Protein AF-A0A1Q8CGF3-F1 (afdb_monomer)

Sequence (90 aa):
MAVRRRTLLKGMLGAGALAGLAGCGSDDGGGGGGGGGGAVTLGSNWSDEVPKNAIAAVMKGYSGGEVRINTVEHNAFQENINSYLQGGPD

Secondary structure (DSSP, 8-state):
----HHHHHHHHTTTTTTTGGGGS-------------SPEEEEE---SHHHHHHHHHHHHT--SS-EEEEE--HHHHHHTHHHHHHS---

Radius of gyration: 23.16 Å; Cα contacts (8 Å, |Δi|>4): 57; chains: 1; bounding box: 38×23×72 Å

Mean predicted aligned error: 15.44 Å

pLDDT: mean 78.8, std 19.44, range [41.5, 97.81]

Organism: NCBI:txid1912961

Nearest PDB structures (foldseek):
  6m5f-assembly1_B  TM=3.549E-01  e=3.492E+00  Pseudomonas aeruginosa PAO1
  3k1p-assembly1_A  TM=3.264E-01  e=5.646E+00  Acinetobacter baylyi ADP1
  3k1m-assembly1_B  TM=3.378E-01  e=5.271E+00  Acinetobacter baylyi ADP1

Solvent-accessible surface area (backbone atoms only — not comparable to full-atom values): 5868 Å² total; per-residue (Å²): 136,82,84,55,68,70,61,57,58,59,59,6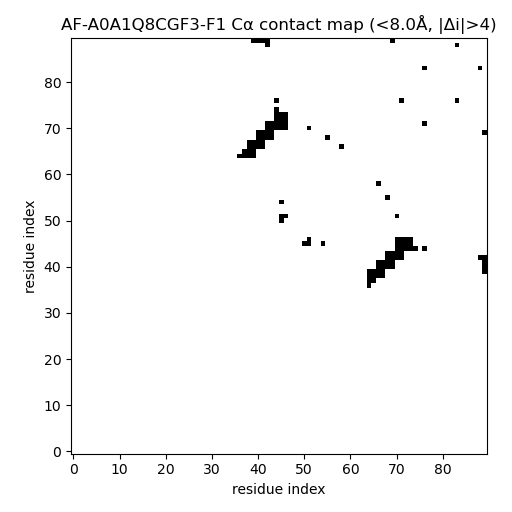2,56,76,83,47,70,82,72,68,54,82,82,74,70,87,79,87,87,80,85,82,83,86,81,69,102,58,69,43,57,39,68,35,46,50,55,55,70,68,57,34,51,49,52,52,54,54,58,70,70,48,84,90,60,53,75,46,75,47,71,37,51,52,64,63,41,64,78,39,43,70,59,43,68,72,69,73,56,89

Structure (mmCIF, N/CA/C/O backbone):
data_AF-A0A1Q8CGF3-F1
#
_entry.id   AF-A0A1Q8CGF3-F1
#
loop_
_atom_site.group_PDB
_atom_site.id
_atom_site.type_symbol
_atom_site.label_atom_id
_atom_site.label_alt_id
_atom_site.label_comp_id
_atom_site.label_asym_id
_atom_site.label_entity_id
_atom_site.label_seq_id
_atom_site.pdbx_PDB_ins_code
_atom_site.Cartn_x
_atom_site.Cartn_y
_atom_site.Cartn_z
_atom_site.occupancy
_atom_site.B_iso_or_equiv
_atom_site.auth_seq_id
_atom_site.auth_comp_id
_atom_site.auth_asym_id
_atom_site.auth_atom_id
_atom_site.pdbx_PDB_model_num
ATOM 1 N N . MET A 1 1 ? -0.889 -7.097 58.285 1.00 44.72 1 MET A N 1
ATOM 2 C CA . MET A 1 1 ? -0.155 -5.931 57.748 1.00 44.72 1 MET A CA 1
ATOM 3 C C . MET A 1 1 ? 0.126 -6.186 56.271 1.00 44.72 1 MET A C 1
ATOM 5 O O . MET A 1 1 ? 1.079 -6.875 55.947 1.00 44.72 1 MET A O 1
ATOM 9 N N . ALA A 1 2 ? -0.767 -5.764 55.372 1.00 56.03 2 ALA A N 1
ATOM 10 C CA . ALA A 1 2 ? -0.597 -6.023 53.942 1.00 56.03 2 ALA A CA 1
ATOM 11 C C . ALA A 1 2 ? 0.319 -4.954 53.335 1.00 56.03 2 ALA A C 1
ATOM 13 O O . ALA A 1 2 ? -0.024 -3.769 53.325 1.00 56.03 2 ALA A O 1
ATOM 14 N N . VAL A 1 3 ? 1.490 -5.373 52.857 1.00 61.06 3 VAL A N 1
ATOM 15 C CA . VAL A 1 3 ? 2.430 -4.518 52.125 1.00 61.06 3 VAL A CA 1
ATOM 16 C C . VAL A 1 3 ? 1.707 -3.953 50.905 1.00 61.06 3 VAL A C 1
ATOM 18 O O . VAL A 1 3 ? 1.267 -4.684 50.017 1.00 61.06 3 VAL A O 1
ATOM 21 N N . ARG A 1 4 ? 1.515 -2.630 50.880 1.00 71.62 4 ARG A N 1
ATOM 22 C CA . ARG A 1 4 ? 0.808 -1.974 49.781 1.00 71.62 4 ARG A CA 1
ATOM 23 C C . ARG A 1 4 ? 1.722 -1.904 48.565 1.00 71.62 4 ARG A C 1
ATOM 25 O O . ARG A 1 4 ? 2.820 -1.361 48.635 1.00 71.62 4 ARG A O 1
ATOM 32 N N . ARG A 1 5 ? 1.204 -2.362 47.423 1.00 69.56 5 ARG A N 1
ATOM 33 C CA . ARG A 1 5 ? 1.843 -2.314 46.093 1.00 69.56 5 ARG A CA 1
ATOM 34 C C . ARG A 1 5 ? 2.441 -0.935 45.771 1.00 69.56 5 ARG A C 1
ATOM 36 O O . ARG A 1 5 ? 3.518 -0.840 45.204 1.00 69.56 5 ARG A O 1
ATOM 43 N N . ARG A 1 6 ? 1.800 0.143 46.235 1.00 69.06 6 ARG A N 1
ATOM 44 C CA . ARG A 1 6 ? 2.284 1.530 46.108 1.00 69.06 6 ARG A CA 1
ATOM 45 C C . ARG A 1 6 ? 3.648 1.790 46.768 1.00 69.06 6 ARG A C 1
ATOM 47 O O . ARG A 1 6 ? 4.391 2.628 46.271 1.00 69.06 6 ARG A O 1
ATOM 54 N N . THR A 1 7 ? 3.972 1.118 47.869 1.00 68.62 7 THR A N 1
ATOM 55 C CA . THR A 1 7 ? 5.265 1.272 48.556 1.00 68.62 7 THR A CA 1
ATOM 56 C C . THR A 1 7 ? 6.378 0.551 47.794 1.00 68.62 7 THR A C 1
ATOM 58 O O . THR A 1 7 ? 7.485 1.067 47.710 1.00 68.62 7 THR A O 1
ATOM 61 N N . LEU A 1 8 ? 6.055 -0.578 47.152 1.00 66.69 8 LEU A N 1
ATOM 62 C CA . LEU A 1 8 ? 6.978 -1.314 46.281 1.00 66.69 8 LEU A CA 1
ATOM 63 C C . LEU A 1 8 ? 7.306 -0.524 45.004 1.00 66.69 8 LEU A C 1
ATOM 65 O O . LEU A 1 8 ? 8.477 -0.368 44.672 1.00 66.69 8 LEU A O 1
ATOM 69 N N . LEU A 1 9 ? 6.298 0.058 44.338 1.00 66.38 9 LEU A N 1
ATOM 70 C CA . LEU A 1 9 ? 6.520 0.852 43.119 1.00 66.38 9 LEU A CA 1
ATOM 71 C C . LEU A 1 9 ? 7.370 2.108 43.373 1.00 66.38 9 LEU A C 1
ATOM 73 O O . LEU A 1 9 ? 8.183 2.477 42.533 1.00 66.38 9 LEU A O 1
ATOM 77 N N . LYS A 1 10 ? 7.224 2.755 44.536 1.00 64.06 10 LYS A N 1
ATOM 78 C CA . LYS A 1 10 ? 8.046 3.922 44.899 1.00 64.06 10 LYS A CA 1
ATOM 79 C C . LYS A 1 10 ? 9.502 3.562 45.215 1.00 64.06 10 LYS A C 1
ATOM 81 O O . LYS A 1 10 ? 10.372 4.396 45.000 1.00 64.06 10 LYS A O 1
ATOM 86 N N . GLY A 1 11 ? 9.773 2.339 45.680 1.00 61.19 11 GLY A N 1
ATOM 87 C CA . GLY A 1 11 ? 11.138 1.852 45.907 1.00 61.19 11 GLY A CA 1
ATOM 88 C C . GLY A 1 11 ? 11.912 1.590 44.611 1.00 61.19 11 GLY A C 1
ATOM 89 O O . GLY A 1 11 ? 13.113 1.831 44.562 1.00 61.19 11 GLY A O 1
ATOM 90 N N . MET A 1 12 ? 11.228 1.172 43.538 1.00 59.88 12 MET A N 1
ATOM 91 C CA . MET A 1 12 ? 11.873 0.862 42.251 1.00 59.88 12 MET A CA 1
ATOM 92 C C . MET A 1 12 ? 12.304 2.096 41.444 1.00 59.88 12 MET A C 1
ATOM 94 O O . MET A 1 12 ? 13.190 1.978 40.604 1.00 59.88 12 MET A O 1
ATOM 98 N N . LEU A 1 13 ? 11.744 3.285 41.700 1.00 60.03 13 LEU A N 1
ATOM 99 C CA . LEU A 1 13 ? 12.161 4.511 41.001 1.00 60.03 13 LEU A CA 1
ATOM 100 C C . LEU A 1 13 ? 13.418 5.177 41.592 1.00 60.03 13 LEU A C 1
ATOM 102 O O . LEU A 1 13 ? 14.021 6.012 40.926 1.00 60.03 13 LEU A O 1
ATOM 106 N N . GLY A 1 14 ? 13.835 4.823 42.812 1.00 58.53 14 GLY A N 1
ATOM 107 C CA . GLY A 1 14 ? 14.921 5.518 43.518 1.00 58.53 14 GLY A CA 1
ATOM 108 C C . GLY A 1 14 ? 16.345 5.149 43.084 1.00 58.53 14 GLY A C 1
ATOM 109 O O . GLY A 1 14 ? 17.268 5.893 43.391 1.00 58.53 14 GLY A O 1
ATOM 110 N N . ALA A 1 15 ? 16.538 4.033 42.371 1.00 57.19 15 ALA A N 1
ATOM 111 C CA . ALA A 1 15 ? 17.871 3.523 42.016 1.00 57.19 15 ALA A CA 1
ATOM 112 C C . ALA A 1 15 ? 18.131 3.390 40.501 1.00 57.19 15 ALA A C 1
ATOM 114 O O . ALA A 1 15 ? 19.250 3.083 40.105 1.00 57.19 15 ALA A O 1
ATOM 115 N N . GLY A 1 16 ? 17.124 3.621 39.648 1.00 55.66 16 GLY A N 1
ATOM 116 C CA . GLY A 1 16 ? 17.219 3.401 38.194 1.00 55.66 16 GLY A CA 1
ATOM 117 C C . GLY A 1 16 ? 16.890 4.613 37.319 1.00 55.66 16 GLY A C 1
ATOM 118 O O . GLY A 1 16 ? 17.009 4.531 36.099 1.00 55.66 16 GLY A O 1
ATOM 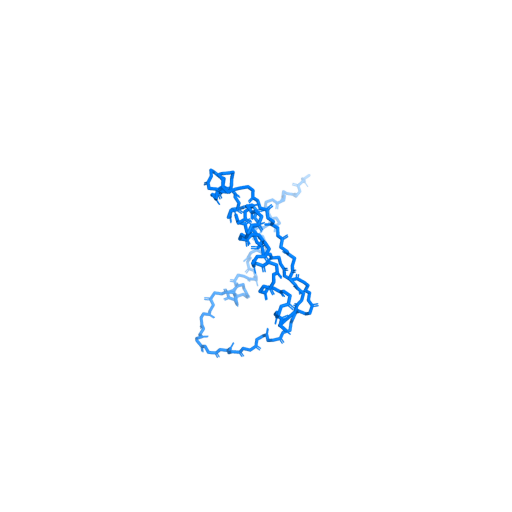119 N N . ALA A 1 17 ? 16.493 5.745 37.907 1.00 58.34 17 ALA A N 1
ATOM 120 C CA . ALA A 1 17 ? 16.004 6.899 37.147 1.00 58.34 17 ALA A CA 1
ATOM 121 C C . ALA A 1 17 ? 17.070 7.591 36.268 1.00 58.34 17 ALA A C 1
ATOM 123 O O . ALA A 1 17 ? 16.710 8.385 35.407 1.00 58.34 17 ALA A O 1
ATOM 124 N N . LEU A 1 18 ? 18.359 7.270 36.427 1.00 57.28 18 LEU A N 1
ATOM 125 C CA . LEU A 1 18 ? 19.441 7.812 35.591 1.00 57.28 18 LEU A CA 1
ATOM 126 C C . LEU A 1 18 ? 19.877 6.875 34.449 1.00 57.28 18 LEU A C 1
ATOM 128 O O . LEU A 1 18 ? 20.617 7.307 33.573 1.00 57.28 18 LEU A O 1
ATOM 132 N N . ALA A 1 19 ? 19.400 5.624 34.409 1.00 60.09 19 ALA A N 1
ATOM 133 C CA . ALA A 1 19 ? 19.708 4.673 33.330 1.00 60.09 19 ALA A CA 1
ATOM 134 C C . ALA A 1 19 ? 18.633 4.637 32.222 1.00 60.09 19 ALA A C 1
ATOM 136 O O . ALA A 1 19 ? 18.843 4.044 31.168 1.00 60.09 19 ALA A O 1
ATOM 137 N 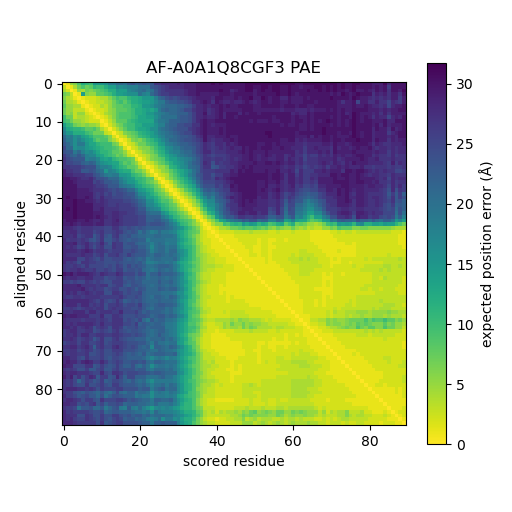N . GLY A 1 20 ? 17.480 5.276 32.443 1.00 56.41 20 GLY A N 1
ATOM 138 C CA . GLY A 1 20 ? 16.362 5.299 31.493 1.00 56.41 20 GLY A CA 1
ATOM 139 C C . GLY A 1 20 ? 16.422 6.411 30.440 1.00 56.41 20 GLY A C 1
ATOM 140 O O . GLY A 1 20 ? 15.581 6.431 29.548 1.00 56.41 20 GLY A O 1
ATOM 141 N N . LEU A 1 21 ? 17.394 7.328 30.514 1.00 54.75 21 LEU A N 1
ATOM 142 C CA . LEU A 1 21 ? 17.548 8.412 29.532 1.00 54.75 21 LEU A CA 1
ATOM 143 C C . LEU A 1 21 ? 18.254 7.977 28.231 1.00 54.75 21 LEU A C 1
ATOM 145 O O . LEU A 1 21 ? 18.354 8.779 27.307 1.00 54.75 21 LEU A O 1
ATOM 149 N N . ALA A 1 22 ? 18.670 6.710 28.104 1.00 58.53 22 ALA A N 1
ATOM 150 C CA . ALA A 1 22 ? 19.272 6.167 26.878 1.00 58.53 22 ALA A CA 1
ATOM 151 C C . ALA A 1 22 ? 18.319 6.135 25.661 1.00 58.53 22 ALA A C 1
ATOM 153 O O . ALA A 1 22 ? 18.752 5.832 24.556 1.00 58.53 22 ALA A O 1
ATOM 154 N N . GLY A 1 23 ? 17.033 6.450 25.846 1.00 53.91 23 GLY A N 1
ATOM 155 C CA . GLY A 1 23 ? 16.059 6.585 24.758 1.00 53.91 23 GLY A CA 1
ATOM 156 C C . GLY A 1 23 ? 15.776 8.022 24.306 1.00 53.91 23 GLY A C 1
ATOM 157 O O . GLY A 1 23 ? 14.943 8.203 23.427 1.00 53.91 23 GLY A O 1
ATOM 158 N N . CYS A 1 24 ? 16.403 9.043 24.907 1.00 58.84 24 CYS A N 1
ATOM 159 C CA . CYS A 1 24 ? 16.113 10.458 24.618 1.00 58.84 24 CYS A CA 1
ATOM 160 C C . CYS A 1 24 ? 17.383 11.317 24.413 1.00 58.84 24 CYS A C 1
ATOM 162 O O . CYS A 1 24 ? 17.352 12.529 24.617 1.00 58.84 24 CYS A O 1
ATOM 164 N N . GLY A 1 25 ? 18.512 10.709 24.034 1.00 45.03 25 GLY A N 1
ATOM 165 C CA . GLY A 1 25 ? 19.735 11.427 23.661 1.00 45.03 25 GLY A CA 1
ATOM 166 C C . GLY A 1 25 ? 19.958 11.377 22.153 1.00 45.03 25 GLY A C 1
ATOM 167 O O . GLY A 1 25 ? 20.423 10.361 21.647 1.00 45.03 25 GLY A O 1
ATOM 168 N N . SER A 1 26 ? 19.582 12.453 21.463 1.00 56.44 26 SER A N 1
ATOM 169 C CA . SER A 1 26 ? 19.950 12.762 20.077 1.00 56.44 26 SER A CA 1
ATOM 170 C C . SER A 1 26 ? 21.449 12.616 19.822 1.00 56.44 26 SER A C 1
ATOM 172 O O . SER A 1 26 ? 22.225 13.026 20.673 1.00 56.44 26 SER A O 1
ATOM 174 N N . ASP A 1 27 ? 21.824 12.146 18.630 1.00 46.97 27 ASP A N 1
ATOM 175 C CA . ASP A 1 27 ? 22.797 12.829 17.765 1.00 46.97 27 ASP A CA 1
ATOM 176 C C . ASP A 1 27 ? 22.731 12.243 16.339 1.00 46.97 27 ASP A C 1
ATOM 178 O O . ASP A 1 27 ? 22.585 11.035 16.135 1.00 46.97 27 ASP A O 1
ATOM 182 N N . ASP A 1 28 ? 22.758 13.142 15.360 1.00 53.12 28 ASP A N 1
ATOM 183 C CA . ASP A 1 28 ? 22.718 12.909 13.922 1.00 53.12 28 ASP A CA 1
ATOM 184 C C . ASP A 1 28 ? 23.755 11.887 13.419 1.00 53.12 28 ASP A C 1
ATOM 186 O O . ASP A 1 28 ? 24.913 11.874 13.829 1.00 53.12 28 ASP A O 1
ATOM 190 N N . GLY A 1 29 ? 23.360 11.101 12.410 1.00 51.03 29 GLY A N 1
ATOM 191 C CA . GLY A 1 29 ? 24.295 10.372 11.549 1.00 51.03 29 GLY A CA 1
ATOM 192 C C . GLY A 1 29 ? 24.547 8.917 11.939 1.00 51.03 29 GLY A C 1
ATOM 193 O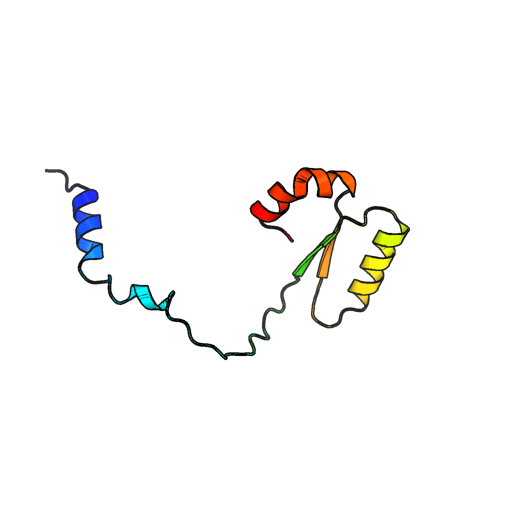 O . GLY A 1 29 ? 25.573 8.565 12.509 1.00 51.03 29 GLY A O 1
ATOM 194 N N . GLY A 1 30 ? 23.653 8.035 11.502 1.00 41.50 30 GLY A N 1
ATOM 195 C CA . GLY A 1 30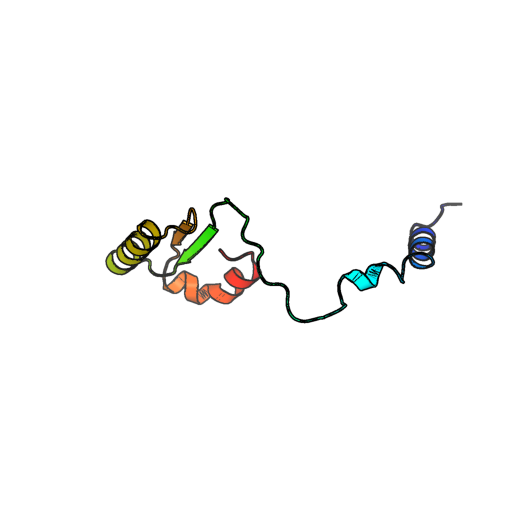 ? 23.864 6.590 11.545 1.00 41.50 30 GLY A CA 1
ATOM 196 C C . GLY A 1 30 ? 23.051 5.907 10.460 1.00 41.50 30 GLY A C 1
ATOM 197 O O . GLY A 1 30 ? 22.021 5.303 10.736 1.00 41.50 30 GLY A O 1
ATOM 198 N N . GLY A 1 31 ? 23.467 6.067 9.204 1.00 44.84 31 GLY A N 1
ATOM 199 C CA . GLY A 1 31 ? 22.871 5.335 8.095 1.00 44.84 31 GLY A CA 1
ATOM 200 C C . GLY A 1 31 ? 23.000 3.819 8.271 1.00 44.84 31 GLY A C 1
ATOM 201 O O . GLY A 1 31 ? 23.988 3.324 8.807 1.00 44.84 31 GLY A O 1
ATOM 202 N N . GLY A 1 32 ? 22.022 3.098 7.723 1.00 47.75 32 GLY A N 1
ATOM 203 C CA . GLY A 1 32 ? 22.199 1.706 7.317 1.00 47.75 32 GLY A CA 1
ATOM 204 C C . GLY A 1 32 ? 21.726 0.659 8.317 1.00 47.75 32 GLY A C 1
ATOM 205 O O . GLY A 1 32 ? 22.529 -0.059 8.898 1.00 47.75 32 GLY A O 1
ATOM 206 N N . GLY A 1 33 ? 20.409 0.487 8.404 1.00 44.28 33 GLY A N 1
ATOM 207 C CA . GLY A 1 33 ? 19.778 -0.755 8.849 1.00 44.28 33 GLY A CA 1
ATOM 208 C C . GLY A 1 33 ? 19.162 -1.504 7.669 1.00 44.28 33 GLY A C 1
ATOM 209 O O . GLY A 1 33 ? 17.959 -1.738 7.651 1.00 44.28 33 GLY A O 1
ATOM 210 N N . GLY A 1 34 ? 19.959 -1.830 6.646 1.00 52.44 34 GLY A N 1
ATOM 211 C CA . GLY A 1 34 ? 19.568 -2.864 5.692 1.00 52.44 34 GLY A CA 1
ATOM 212 C C . GLY A 1 34 ? 19.461 -4.186 6.447 1.00 52.44 34 GLY A C 1
ATOM 213 O O . GLY A 1 34 ? 20.463 -4.665 6.971 1.00 52.44 34 GLY A O 1
ATOM 214 N N . GLY A 1 35 ? 18.257 -4.750 6.549 1.00 49.62 35 GLY A N 1
ATOM 215 C CA . GLY A 1 35 ? 18.066 -6.027 7.234 1.00 49.62 35 GLY A CA 1
ATOM 216 C C . GLY A 1 35 ? 16.688 -6.211 7.848 1.00 49.62 35 GLY A C 1
ATOM 217 O O . GLY A 1 35 ? 16.524 -6.119 9.058 1.00 49.62 35 GLY A O 1
ATOM 218 N N . GLY A 1 36 ? 15.718 -6.562 7.012 1.00 54.03 36 GLY A N 1
ATOM 219 C CA . GLY A 1 36 ? 14.468 -7.175 7.439 1.00 54.03 36 GLY A CA 1
ATOM 220 C C . GLY A 1 36 ? 13.868 -7.907 6.252 1.00 54.03 36 GLY A C 1
ATOM 221 O O . GLY A 1 36 ? 13.051 -7.340 5.547 1.00 54.03 36 GLY A O 1
ATOM 222 N N . GLY A 1 37 ? 14.300 -9.143 5.983 1.00 57.31 37 GLY A N 1
ATOM 223 C CA . GLY A 1 37 ? 13.800 -9.978 4.876 1.00 57.31 37 GLY A CA 1
ATOM 224 C C . GLY A 1 37 ? 12.343 -10.443 5.031 1.00 57.31 37 GLY A C 1
ATOM 225 O O . GLY A 1 37 ? 12.001 -11.527 4.571 1.00 57.31 37 GLY A O 1
ATOM 226 N N . GLY A 1 38 ? 11.510 -9.674 5.734 1.00 74.94 38 GLY A N 1
ATOM 227 C CA . GLY A 1 38 ? 10.080 -9.907 5.873 1.00 74.94 38 GLY A CA 1
ATOM 228 C C . GLY A 1 38 ? 9.309 -9.147 4.802 1.00 74.94 38 GLY A C 1
ATOM 229 O O . GLY A 1 38 ? 9.740 -8.090 4.347 1.00 74.94 38 GLY A O 1
ATOM 230 N N . ALA A 1 39 ? 8.166 -9.691 4.397 1.00 86.38 39 ALA A N 1
ATOM 231 C CA . ALA A 1 39 ? 7.278 -8.984 3.490 1.00 86.38 39 ALA A CA 1
ATOM 232 C C . ALA A 1 39 ? 6.779 -7.684 4.130 1.00 86.38 39 ALA A C 1
ATOM 234 O O . ALA A 1 39 ? 6.329 -7.701 5.277 1.00 86.38 39 ALA A O 1
ATOM 235 N N . VAL A 1 40 ? 6.814 -6.593 3.372 1.00 91.50 40 VAL A N 1
ATOM 236 C CA . VAL A 1 40 ? 6.144 -5.342 3.734 1.00 91.50 40 VAL A CA 1
ATOM 237 C C . VAL A 1 40 ? 4.720 -5.352 3.192 1.00 91.50 40 VAL A C 1
ATOM 239 O O . VAL A 1 40 ? 4.422 -6.020 2.199 1.00 91.50 40 VAL A O 1
ATOM 242 N N . THR A 1 41 ? 3.827 -4.624 3.841 1.00 95.12 41 THR A N 1
ATOM 243 C CA . THR A 1 41 ? 2.464 -4.389 3.366 1.00 95.12 41 THR A CA 1
ATOM 244 C C . THR A 1 41 ? 2.375 -3.045 2.649 1.00 95.12 41 THR A C 1
ATOM 246 O O . THR A 1 41 ? 3.208 -2.166 2.843 1.00 95.12 41 THR A O 1
ATOM 249 N N . LEU A 1 42 ? 1.415 -2.912 1.737 1.00 95.50 42 LEU A N 1
ATOM 250 C CA . LEU A 1 42 ? 1.130 -1.672 1.022 1.00 95.50 42 LEU A CA 1
ATOM 251 C C . LEU A 1 42 ? -0.378 -1.442 0.983 1.00 95.50 42 LEU A C 1
ATOM 253 O O . LEU A 1 42 ? -1.084 -2.098 0.213 1.00 95.50 42 LEU A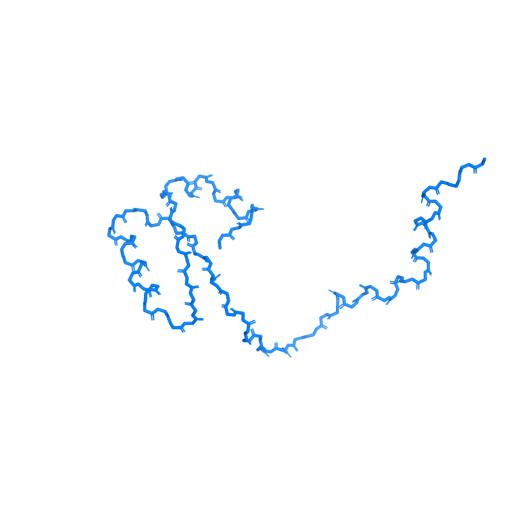 O 1
ATOM 257 N N . GLY A 1 43 ? -0.850 -0.465 1.750 1.00 96.38 43 GLY A N 1
ATOM 258 C CA . GLY A 1 43 ? -2.223 0.021 1.679 1.00 96.38 43 GLY A CA 1
ATOM 259 C C . GLY A 1 43 ? -2.451 0.796 0.383 1.00 96.38 43 GLY A C 1
ATOM 260 O O . GLY A 1 43 ? -1.698 1.710 0.047 1.00 96.38 43 GLY A O 1
ATOM 261 N N . SER A 1 44 ? -3.481 0.431 -0.380 1.00 97.00 44 SER A N 1
ATOM 262 C CA . SER A 1 44 ? -3.770 1.033 -1.684 1.00 97.00 44 SER A CA 1
ATOM 263 C C . SER A 1 44 ? -5.258 1.304 -1.853 1.00 97.00 44 SER A C 1
ATOM 265 O O . SER A 1 44 ? -6.060 0.385 -1.733 1.00 97.00 44 SER A O 1
ATOM 267 N N . ASN A 1 45 ? -5.644 2.536 -2.192 1.00 96.56 45 ASN A N 1
ATOM 268 C CA . ASN A 1 45 ? -7.045 2.863 -2.495 1.00 96.56 45 ASN A CA 1
ATOM 269 C C . ASN A 1 45 ? -7.410 2.696 -3.985 1.00 96.56 45 ASN A C 1
ATOM 271 O O . ASN A 1 45 ? -8.544 2.967 -4.389 1.00 96.56 45 ASN A O 1
ATOM 275 N N . TRP A 1 46 ? -6.443 2.270 -4.804 1.00 96.69 46 TRP A N 1
ATOM 276 C CA . TRP A 1 46 ? -6.579 2.060 -6.243 1.00 96.69 46 TRP A CA 1
ATOM 277 C C . TRP A 1 46 ? -7.364 0.776 -6.514 1.00 96.69 46 TRP A C 1
ATOM 279 O O . TRP A 1 46 ? -6.805 -0.248 -6.896 1.00 96.69 46 TRP A O 1
ATOM 289 N N . SER A 1 47 ? -8.661 0.823 -6.226 1.00 94.88 47 SER A N 1
ATOM 290 C CA . SER A 1 47 ? -9.553 -0.340 -6.213 1.00 94.88 47 SER A CA 1
ATOM 291 C C . SER A 1 47 ? -10.133 -0.694 -7.579 1.00 94.88 47 SER A C 1
ATOM 293 O O . SER A 1 47 ? -10.425 -1.870 -7.812 1.00 94.88 47 SER A O 1
ATOM 295 N N . ASP A 1 48 ? -10.223 0.277 -8.488 1.00 96.88 48 ASP A N 1
ATOM 296 C CA . ASP A 1 48 ? -10.628 0.047 -9.873 1.00 96.88 48 ASP A CA 1
ATOM 297 C C . ASP A 1 48 ? -9.617 -0.834 -10.616 1.00 96.88 48 ASP A C 1
ATOM 299 O O . ASP A 1 48 ? -8.412 -0.783 -10.370 1.00 96.88 48 ASP A O 1
ATOM 303 N N . GLU A 1 49 ? -10.102 -1.622 -11.577 1.00 96.25 49 GLU A N 1
ATOM 304 C CA . GLU A 1 49 ? -9.321 -2.663 -12.254 1.00 96.25 49 GLU A CA 1
ATOM 305 C C . GLU A 1 49 ? -8.012 -2.143 -12.866 1.00 96.25 49 GLU A C 1
ATOM 307 O O . GLU A 1 49 ? -6.943 -2.716 -12.644 1.00 96.25 49 GLU A O 1
ATOM 312 N N . VAL A 1 50 ? -8.078 -1.039 -13.613 1.00 97.75 50 VAL A N 1
ATOM 313 C CA . VAL A 1 50 ? -6.916 -0.471 -14.308 1.00 97.75 50 VAL A CA 1
ATOM 314 C C . VAL A 1 50 ? -5.824 -0.024 -13.326 1.00 97.75 50 VAL A C 1
ATOM 316 O O . VAL A 1 50 ? -4.701 -0.530 -13.434 1.00 97.75 50 VAL A O 1
ATOM 319 N N . PRO A 1 51 ? -6.088 0.876 -12.358 1.00 96.62 51 PRO A N 1
ATOM 320 C CA . PRO A 1 51 ? -5.049 1.311 -11.431 1.00 96.62 51 PRO A CA 1
ATOM 321 C C . PRO A 1 51 ? -4.636 0.201 -10.449 1.00 96.62 51 PRO A C 1
ATOM 323 O O . PRO A 1 51 ? -3.454 0.117 -10.117 1.00 96.62 51 PRO A O 1
ATOM 326 N N . LYS A 1 52 ? -5.530 -0.724 -10.068 1.00 97.06 52 LYS A N 1
ATOM 327 C CA . LYS A 1 52 ? -5.173 -1.901 -9.257 1.00 97.06 52 LYS A CA 1
ATOM 328 C C . LYS A 1 52 ? -4.126 -2.770 -9.949 1.00 97.06 52 LYS A C 1
ATOM 330 O O . LYS A 1 52 ? -3.103 -3.120 -9.356 1.00 97.06 52 LYS A O 1
ATOM 335 N N . ASN A 1 53 ? -4.358 -3.084 -11.223 1.00 96.81 53 ASN A N 1
ATOM 336 C CA . ASN A 1 53 ? -3.432 -3.872 -12.030 1.00 96.81 53 ASN A CA 1
ATOM 337 C C . ASN A 1 53 ? -2.111 -3.129 -12.260 1.00 96.81 53 ASN A C 1
ATOM 339 O O . ASN A 1 53 ? -1.050 -3.753 -12.243 1.00 96.81 53 ASN A O 1
ATOM 343 N N . ALA A 1 54 ? -2.153 -1.803 -12.419 1.00 97.81 54 ALA A N 1
ATOM 344 C CA . ALA A 1 54 ? -0.948 -0.990 -12.544 1.00 97.81 54 ALA A CA 1
ATOM 345 C C . ALA A 1 54 ? -0.074 -1.064 -11.279 1.00 97.81 54 ALA A C 1
ATOM 347 O O . ALA A 1 54 ? 1.125 -1.320 -11.382 1.00 97.81 54 ALA A O 1
ATOM 348 N N . ILE A 1 55 ? -0.661 -0.925 -10.085 1.00 97.25 55 ILE A N 1
ATOM 349 C CA . ILE A 1 55 ? 0.075 -1.046 -8.815 1.00 97.25 55 ILE A CA 1
ATOM 350 C C . ILE A 1 55 ? 0.649 -2.455 -8.640 1.00 97.25 55 ILE A C 1
ATOM 352 O O . ILE A 1 55 ? 1.818 -2.602 -8.281 1.00 97.25 55 ILE A O 1
ATOM 356 N N . ALA A 1 56 ? -0.126 -3.495 -8.962 1.00 96.06 56 ALA A N 1
ATOM 357 C CA . ALA A 1 56 ? 0.360 -4.872 -8.930 1.00 96.06 56 ALA A CA 1
ATOM 358 C C . ALA A 1 56 ? 1.548 -5.093 -9.883 1.00 96.06 56 ALA A C 1
ATOM 360 O O . ALA A 1 56 ? 2.523 -5.750 -9.515 1.00 96.06 56 ALA A O 1
ATOM 361 N N . ALA A 1 57 ? 1.504 -4.515 -11.086 1.00 97.25 57 ALA A N 1
ATOM 362 C CA . ALA A 1 57 ? 2.595 -4.602 -12.052 1.00 97.25 57 ALA A CA 1
ATOM 363 C C . ALA A 1 57 ? 3.868 -3.897 -11.556 1.00 97.25 57 ALA A C 1
ATOM 365 O O . ALA A 1 57 ? 4.959 -4.450 -11.696 1.00 97.25 57 ALA A O 1
ATOM 366 N N . VAL A 1 58 ? 3.734 -2.721 -10.934 1.00 96.31 58 VAL A N 1
ATOM 367 C CA . VAL A 1 58 ? 4.868 -1.993 -10.341 1.00 96.31 58 VAL A CA 1
ATOM 368 C C . VAL A 1 58 ? 5.502 -2.806 -9.212 1.00 96.31 58 VAL A C 1
ATOM 370 O O . VAL A 1 58 ? 6.715 -3.004 -9.214 1.00 96.31 58 VAL A O 1
ATOM 373 N N . MET A 1 59 ? 4.698 -3.342 -8.288 1.00 95.31 59 MET A N 1
ATOM 374 C CA . MET A 1 59 ? 5.219 -4.123 -7.158 1.00 95.31 59 MET A CA 1
ATOM 375 C C . MET A 1 59 ? 5.808 -5.467 -7.590 1.00 95.31 59 MET A C 1
ATOM 377 O O . MET A 1 59 ? 6.771 -5.931 -6.993 1.00 95.31 59 MET A O 1
ATOM 381 N N . LYS A 1 60 ? 5.319 -6.066 -8.681 1.00 93.12 60 LYS A N 1
ATOM 382 C CA . LYS A 1 60 ? 5.954 -7.248 -9.283 1.00 93.12 60 LYS A CA 1
ATOM 383 C C . LYS A 1 60 ? 7.372 -6.959 -9.796 1.00 93.12 60 LYS A C 1
ATOM 385 O O . LYS A 1 60 ? 8.200 -7.864 -9.822 1.00 93.12 60 LYS A O 1
ATOM 390 N N . GLY A 1 61 ? 7.645 -5.726 -10.226 1.00 92.69 61 GLY A N 1
ATOM 391 C CA . GLY A 1 61 ? 8.974 -5.285 -10.657 1.00 92.69 61 GLY A CA 1
ATOM 392 C C . GLY A 1 61 ? 9.904 -4.870 -9.513 1.00 92.69 61 GLY A C 1
ATOM 393 O O . GLY A 1 61 ? 11.079 -4.600 -9.758 1.00 92.69 61 GLY A O 1
ATOM 394 N N . TYR A 1 62 ? 9.407 -4.801 -8.277 1.00 92.19 62 TYR A N 1
ATOM 395 C CA . TYR A 1 62 ? 10.192 -4.394 -7.119 1.00 92.19 62 TYR A CA 1
ATOM 396 C C . TYR A 1 62 ? 11.145 -5.512 -6.681 1.00 92.19 62 TYR A C 1
ATOM 398 O O . TYR A 1 62 ? 10.734 -6.635 -6.406 1.00 92.19 62 TYR A O 1
ATOM 406 N N . SER A 1 63 ? 12.437 -5.196 -6.600 1.00 90.25 63 SER A N 1
ATOM 407 C CA . SER A 1 63 ? 13.495 -6.142 -6.221 1.00 90.25 63 SER A CA 1
ATOM 408 C C . SER A 1 63 ? 13.933 -6.031 -4.757 1.00 90.25 63 SER A C 1
ATOM 410 O O . SER A 1 63 ? 14.803 -6.783 -4.324 1.00 90.25 63 SER A O 1
ATOM 412 N N . GLY A 1 64 ? 13.361 -5.095 -3.992 1.00 86.25 64 GLY A N 1
ATOM 413 C CA . GLY A 1 64 ? 13.783 -4.811 -2.618 1.00 86.25 64 GLY A CA 1
ATOM 414 C C . GLY A 1 64 ? 13.176 -5.720 -1.544 1.00 86.25 64 GLY A C 1
ATOM 415 O O . GLY A 1 64 ? 13.544 -5.589 -0.381 1.00 86.25 64 GLY A O 1
ATOM 416 N N . GLY A 1 65 ? 12.271 -6.636 -1.904 1.00 88.25 65 GLY A N 1
ATOM 417 C CA . GLY A 1 65 ? 11.618 -7.555 -0.968 1.00 88.25 65 GLY A CA 1
ATOM 418 C C . GLY A 1 65 ? 10.219 -7.979 -1.418 1.00 88.25 65 GLY A C 1
ATOM 419 O O . GLY A 1 65 ? 9.754 -7.588 -2.486 1.00 88.25 65 GLY A O 1
ATOM 420 N N . GLU A 1 66 ? 9.542 -8.786 -0.598 1.00 89.75 66 GLU A N 1
ATOM 421 C CA . GLU A 1 66 ? 8.135 -9.140 -0.824 1.00 89.75 66 GLU A CA 1
ATOM 422 C C . GLU A 1 66 ? 7.226 -7.970 -0.416 1.00 89.75 66 GLU A C 1
ATOM 424 O O . GLU A 1 66 ? 7.375 -7.421 0.675 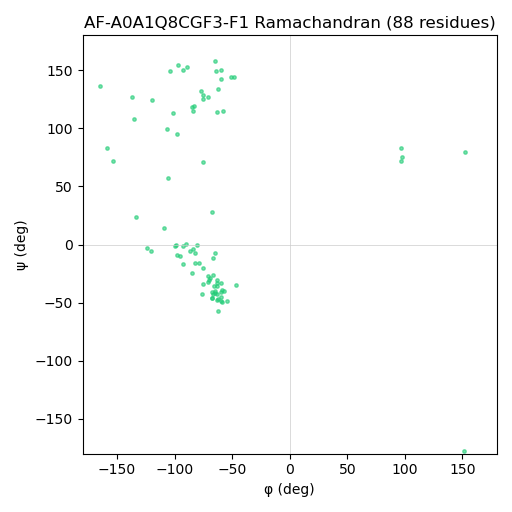1.00 89.75 66 GLU A O 1
ATOM 429 N N . VAL A 1 67 ? 6.268 -7.608 -1.275 1.00 93.88 67 VAL A N 1
ATOM 430 C CA . VAL A 1 67 ? 5.251 -6.584 -0.992 1.00 93.88 67 VAL A CA 1
ATOM 431 C C . VAL A 1 67 ? 3.863 -7.212 -1.074 1.00 93.88 67 VAL A C 1
ATOM 433 O O . VAL A 1 67 ? 3.488 -7.774 -2.104 1.00 93.88 67 VAL A O 1
ATOM 436 N N . ARG A 1 68 ? 3.075 -7.091 -0.004 1.00 95.00 68 ARG A N 1
ATOM 437 C CA . ARG A 1 68 ? 1.671 -7.513 0.054 1.00 95.00 68 ARG A CA 1
ATOM 438 C C . ARG A 1 68 ? 0.765 -6.305 -0.101 1.00 95.00 68 ARG A C 1
ATOM 440 O O . ARG A 1 68 ? 0.721 -5.446 0.769 1.00 95.00 68 ARG A O 1
ATOM 447 N N . ILE A 1 69 ? 0.037 -6.242 -1.209 1.00 96.06 69 ILE A N 1
ATOM 448 C CA . ILE A 1 69 ? -0.861 -5.121 -1.492 1.00 96.06 69 ILE A CA 1
ATOM 449 C C . ILE A 1 69 ? -2.205 -5.371 -0.805 1.00 96.06 69 ILE A C 1
ATOM 451 O O . ILE A 1 69 ? -2.904 -6.329 -1.140 1.00 96.06 69 ILE A O 1
ATOM 455 N N . ASN A 1 70 ? -2.578 -4.485 0.113 1.00 96.31 70 ASN A N 1
ATOM 456 C CA . ASN A 1 70 ? -3.898 -4.425 0.719 1.00 96.31 70 ASN A CA 1
ATOM 457 C C . ASN A 1 70 ? -4.732 -3.357 -0.001 1.00 96.31 70 ASN A C 1
ATOM 459 O O . ASN A 1 70 ? -4.628 -2.160 0.275 1.00 96.31 70 ASN A O 1
ATOM 463 N N . THR A 1 71 ? -5.524 -3.779 -0.988 1.00 96.94 71 THR A N 1
ATOM 464 C CA . THR A 1 71 ? -6.396 -2.856 -1.723 1.00 96.94 71 THR A CA 1
ATOM 465 C C . THR A 1 71 ? -7.700 -2.624 -0.966 1.00 96.94 71 THR A C 1
ATOM 467 O O . THR A 1 71 ? -8.494 -3.549 -0.798 1.00 96.94 71 THR A O 1
ATOM 470 N N . VAL A 1 72 ? -7.950 -1.374 -0.591 1.00 96.06 72 VAL A N 1
ATOM 471 C CA . VAL A 1 72 ? -9.194 -0.893 0.017 1.00 96.06 72 VAL A CA 1
ATOM 472 C C . VAL A 1 72 ? -9.996 -0.118 -1.033 1.00 96.06 72 VAL A C 1
ATOM 474 O O . VAL A 1 72 ? -9.427 0.483 -1.945 1.00 96.06 72 VAL A O 1
ATOM 477 N N . GLU A 1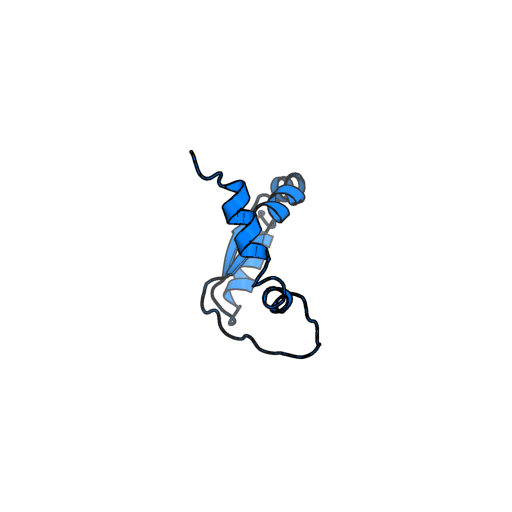 73 ? -11.326 -0.148 -0.937 1.00 97.00 73 GLU A N 1
ATOM 478 C CA . GLU A 1 73 ? -12.194 0.645 -1.817 1.00 97.00 73 GLU A CA 1
ATOM 479 C C . GLU A 1 73 ? -11.896 2.148 -1.672 1.00 97.00 73 GLU A C 1
ATOM 481 O O . GLU A 1 73 ? -11.570 2.634 -0.586 1.00 97.00 73 GLU A O 1
ATOM 486 N N . HIS A 1 74 ? -11.947 2.874 -2.791 1.00 95.75 74 HIS A N 1
ATOM 487 C CA . HIS A 1 74 ? -11.434 4.237 -2.894 1.00 95.75 74 HIS A CA 1
ATOM 488 C C . HIS A 1 74 ? -12.108 5.212 -1.920 1.00 95.75 74 HIS A C 1
ATOM 490 O O . HIS A 1 74 ? -11.419 6.001 -1.266 1.00 95.75 74 HIS A O 1
ATOM 496 N N . ASN A 1 75 ? -13.435 5.159 -1.807 1.00 95.81 75 ASN A N 1
ATOM 497 C CA . ASN A 1 75 ? -14.195 6.038 -0.921 1.00 95.81 75 ASN A CA 1
ATOM 498 C C . ASN A 1 75 ? -14.066 5.597 0.540 1.00 95.81 75 ASN A C 1
ATOM 500 O O . ASN A 1 75 ? -13.789 6.421 1.407 1.00 95.81 75 ASN A O 1
ATOM 504 N N . ALA A 1 76 ? -14.139 4.294 0.812 1.00 96.00 76 ALA A N 1
ATOM 505 C CA . ALA A 1 76 ? -13.978 3.729 2.145 1.00 96.00 76 ALA A CA 1
ATOM 506 C C . ALA A 1 76 ? -12.609 4.069 2.751 1.00 96.00 76 ALA A C 1
ATOM 508 O O . ALA A 1 76 ? -12.521 4.378 3.941 1.00 96.00 76 ALA A O 1
ATOM 509 N N . PHE A 1 77 ? -11.541 4.056 1.948 1.00 95.50 77 PHE A N 1
ATOM 510 C CA . PHE A 1 77 ? -10.216 4.468 2.406 1.00 95.50 77 PHE A CA 1
ATOM 511 C C . PHE A 1 77 ? -10.176 5.957 2.774 1.00 95.50 77 PHE A C 1
ATOM 513 O O . PHE A 1 77 ? -9.577 6.324 3.781 1.00 95.50 77 PHE A O 1
ATOM 520 N N . GLN A 1 78 ? -10.840 6.813 1.992 1.00 95.38 78 GLN A N 1
ATOM 521 C CA . GLN A 1 78 ? -10.917 8.251 2.268 1.00 95.38 78 GLN A CA 1
ATOM 522 C C . GLN A 1 78 ? -11.720 8.557 3.530 1.00 95.38 78 GLN A C 1
ATOM 524 O O . GLN A 1 78 ? -11.264 9.323 4.377 1.00 95.38 78 GLN A O 1
ATOM 529 N N . GLU A 1 79 ? -12.883 7.931 3.687 1.00 97.50 79 GLU A N 1
ATOM 530 C CA . GLU A 1 79 ? -13.753 8.118 4.851 1.00 97.50 79 GLU A CA 1
ATOM 531 C C . GLU A 1 79 ? -13.080 7.663 6.152 1.00 97.50 79 GLU A C 1
ATOM 533 O O . GLU A 1 79 ? -13.283 8.264 7.206 1.00 97.50 79 GLU A O 1
ATOM 538 N N . ASN A 1 80 ? -12.232 6.633 6.074 1.00 95.12 80 ASN A N 1
ATOM 539 C CA . ASN A 1 80 ? -11.627 5.993 7.241 1.00 95.12 80 ASN A CA 1
ATOM 540 C C . A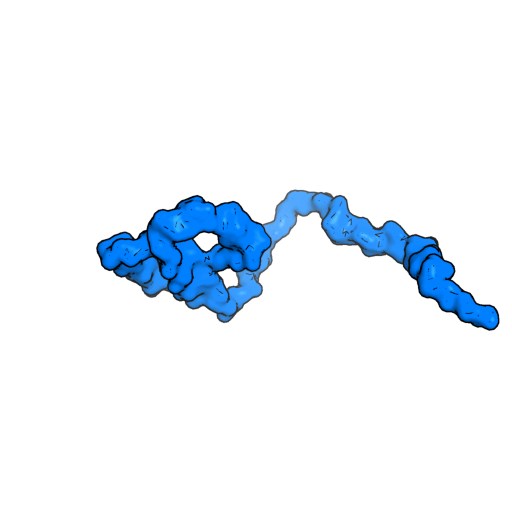SN A 1 80 ? -10.121 6.261 7.393 1.00 95.12 80 ASN A C 1
ATOM 542 O O . ASN A 1 80 ? -9.471 5.599 8.205 1.00 95.12 80 ASN A O 1
ATOM 546 N N . ILE A 1 81 ? -9.551 7.238 6.673 1.00 95.62 81 ILE A N 1
ATOM 547 C CA . ILE A 1 81 ? -8.094 7.464 6.648 1.00 95.62 81 ILE A CA 1
ATOM 548 C C . ILE A 1 81 ? -7.503 7.698 8.045 1.00 95.62 81 ILE A C 1
ATOM 550 O O . ILE A 1 81 ? -6.449 7.165 8.381 1.00 95.62 81 ILE A O 1
ATOM 554 N N . ASN A 1 82 ? -8.207 8.439 8.902 1.00 96.25 82 ASN A N 1
ATOM 555 C CA . ASN A 1 82 ? -7.739 8.720 10.259 1.00 96.25 82 ASN A CA 1
ATOM 556 C C . ASN A 1 82 ? -7.690 7.455 11.122 1.00 96.25 82 ASN A C 1
ATOM 558 O O . ASN A 1 82 ? -6.725 7.245 11.853 1.00 96.25 82 ASN A O 1
ATOM 562 N N . SER A 1 83 ? -8.713 6.606 11.019 1.00 96.25 83 SER A N 1
ATOM 563 C CA . SER A 1 83 ? -8.772 5.335 11.741 1.00 96.25 83 SER A CA 1
ATOM 564 C C . SER A 1 83 ? -7.707 4.363 11.242 1.00 96.25 83 SER A C 1
ATOM 566 O O . SER A 1 83 ? -7.045 3.725 12.055 1.00 96.25 83 SER A O 1
ATOM 568 N N . TYR A 1 84 ? -7.494 4.302 9.926 1.00 94.31 84 TYR A N 1
ATOM 569 C CA . TYR A 1 84 ? -6.441 3.499 9.308 1.00 94.31 84 TYR A CA 1
ATOM 570 C C . TYR A 1 84 ? -5.046 3.898 9.823 1.00 94.31 84 TYR A C 1
ATOM 572 O O . TYR A 1 84 ? -4.303 3.051 10.314 1.00 94.31 84 TYR A O 1
ATOM 580 N N . LEU A 1 85 ? -4.718 5.196 9.819 1.00 94.75 85 LEU A N 1
ATOM 581 C CA . LEU A 1 85 ? -3.407 5.695 10.259 1.00 94.75 85 LEU A CA 1
ATOM 582 C C . LEU A 1 85 ? -3.144 5.507 11.761 1.00 94.75 85 LEU A C 1
ATOM 584 O O . LEU A 1 85 ? -1.993 5.409 12.177 1.00 94.75 85 LEU A O 1
ATOM 588 N N . GLN A 1 86 ? -4.194 5.456 12.582 1.00 94.75 86 GLN A N 1
ATOM 589 C CA . GLN A 1 86 ? -4.077 5.280 14.033 1.00 94.75 86 GLN A CA 1
ATOM 590 C C . GLN A 1 86 ? -4.156 3.807 14.471 1.00 94.75 86 GLN A C 1
ATOM 592 O O . GLN A 1 86 ? -3.781 3.489 15.598 1.00 94.75 86 GLN A O 1
ATOM 597 N N . GLY A 1 87 ? -4.650 2.915 13.605 1.00 90.31 87 GLY A N 1
ATOM 598 C CA . GLY A 1 87 ? -4.954 1.515 13.924 1.00 90.31 87 GLY A CA 1
ATOM 599 C C . GLY A 1 87 ? -3.835 0.508 13.646 1.00 90.31 87 GLY A C 1
ATOM 600 O O . GLY A 1 87 ? -4.022 -0.675 13.920 1.00 90.31 87 GLY A O 1
ATOM 601 N N . GLY A 1 88 ? -2.693 0.958 13.122 1.00 90.75 88 GLY A N 1
ATOM 602 C CA . GLY A 1 88 ? -1.654 0.084 12.571 1.00 90.75 88 GLY A CA 1
ATOM 603 C C . GLY A 1 88 ? -1.804 -0.019 11.054 1.00 90.75 88 GLY A C 1
ATOM 604 O O . GLY A 1 88 ? -2.289 -1.043 10.575 1.00 90.75 88 GLY A O 1
ATOM 605 N N . PRO A 1 89 ? -1.467 1.056 10.320 1.00 94.44 89 PRO A N 1
ATOM 606 C CA . PRO A 1 89 ? -1.566 1.067 8.867 1.00 94.44 89 PRO A CA 1
ATOM 607 C C . PRO A 1 89 ? -0.590 0.068 8.239 1.00 94.44 89 PRO A C 1
ATOM 609 O O . PRO A 1 89 ? 0.412 -0.299 8.859 1.00 94.44 89 PRO A O 1
ATOM 612 N N . ASP A 1 90 ? -0.896 -0.332 7.003 1.00 90.69 90 ASP A N 1
ATOM 613 C CA . ASP A 1 90 ? 0.023 -1.087 6.149 1.00 90.69 90 ASP A CA 1
ATOM 614 C C . ASP A 1 90 ? 1.315 -0.321 5.848 1.00 90.69 90 ASP A C 1
ATOM 616 O O . ASP A 1 90 ? 1.261 0.929 5.700 1.00 90.69 90 ASP A O 1
#

Foldseek 3Di:
DDDDPVVVVVVVCPPCVVVPCPVPDDDDDDDDPPDDQDEAEAEAQLQDPVVVVVVVVVQVPDPSHHYHYDHDHNVVCVVCVVVCVVVDHD